Protein AF-A0A8J3N7E1-F1 (afdb_monomer_lite)

Organism: NCBI:txid2778369

pLDDT: mean 73.34, std 24.41, range [34.72, 98.19]

Foldseek 3Di:
DDDDDDPDPPPPPPPDCDPDDDDDDDPPVPPVADFEAAVNHTDDAQWWKWWDDPHDTFTAGWHADPVGIWGQGPVRDTHDDDHPIHMDTDDPPDPPPPDD

Secondary structure (DSSP, 8-state):
-----SSSSSSSTTS---SS----S-------PPPPEETTEEP-TT-EEEEEETTEEEEEEEEEETTEEEEE-TTS-EEE--TT--EEE--------S--

Structure (mmCIF, N/CA/C/O backbone):
data_AF-A0A8J3N7E1-F1
#
_entry.id   AF-A0A8J3N7E1-F1
#
loop_
_atom_site.group_PDB
_atom_site.id
_atom_site.type_symbol
_atom_site.label_atom_id
_atom_site.label_alt_id
_atom_site.label_comp_id
_atom_site.label_asym_id
_atom_site.label_entity_id
_atom_site.label_seq_id
_atom_site.pdbx_PDB_ins_code
_atom_site.Cartn_x
_atom_site.Cartn_y
_atom_site.Cartn_z
_atom_site.occupancy
_atom_site.B_iso_or_equiv
_atom_site.auth_seq_id
_atom_site.auth_comp_id
_atom_site.auth_asym_id
_atom_site.auth_atom_id
_atom_site.pdbx_PDB_model_num
ATOM 1 N N . MET A 1 1 ? 53.149 4.426 -20.118 1.00 38.34 1 MET A N 1
ATOM 2 C CA . MET A 1 1 ? 52.633 5.253 -19.003 1.00 38.34 1 MET A CA 1
ATOM 3 C C . MET A 1 1 ? 51.120 5.338 -19.147 1.00 38.34 1 MET A C 1
ATOM 5 O O . MET A 1 1 ? 50.636 5.301 -20.269 1.00 38.34 1 MET A O 1
ATOM 9 N N . LYS A 1 2 ? 50.405 5.257 -18.022 1.00 39.88 2 LYS A N 1
ATOM 10 C CA . LYS A 1 2 ? 48.983 4.901 -17.909 1.00 39.88 2 LYS A CA 1
ATOM 11 C C . LYS A 1 2 ? 48.037 6.073 -18.221 1.00 39.88 2 LYS A C 1
ATOM 13 O O . LYS A 1 2 ? 48.319 7.190 -17.818 1.00 39.88 2 LYS A O 1
ATOM 18 N N . GLN A 1 3 ? 46.922 5.721 -18.870 1.00 38.25 3 GLN A N 1
ATOM 19 C CA . GLN A 1 3 ? 45.545 6.217 -18.705 1.00 38.25 3 GLN A CA 1
ATOM 20 C C . GLN A 1 3 ? 45.312 7.730 -18.542 1.00 38.25 3 GLN A C 1
ATOM 22 O O . GLN A 1 3 ? 45.456 8.282 -17.458 1.00 38.25 3 GLN A O 1
ATOM 27 N N . ALA A 1 4 ? 44.755 8.335 -19.591 1.00 41.22 4 ALA A N 1
ATOM 28 C CA . ALA A 1 4 ? 43.843 9.470 -19.494 1.00 41.22 4 ALA A CA 1
ATOM 29 C C . ALA A 1 4 ? 42.612 9.119 -20.341 1.00 41.22 4 A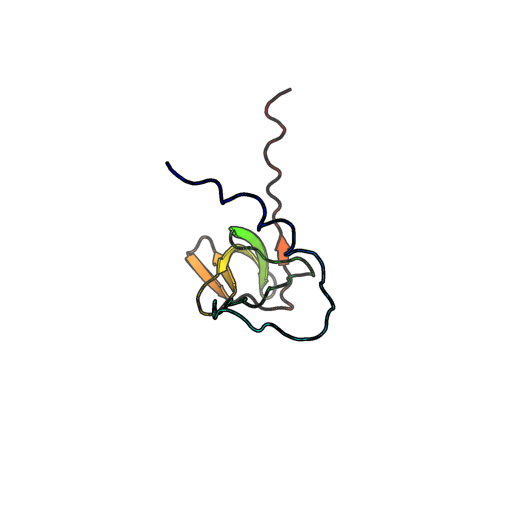LA A C 1
ATOM 31 O O . ALA A 1 4 ? 42.674 9.117 -21.566 1.00 41.22 4 ALA A O 1
ATOM 32 N N . GLY A 1 5 ? 41.528 8.699 -19.696 1.00 45.81 5 GLY A N 1
ATOM 33 C CA . GLY A 1 5 ? 40.307 8.291 -20.384 1.00 45.81 5 GLY A CA 1
ATOM 34 C C . GLY A 1 5 ? 39.264 7.841 -19.382 1.00 45.81 5 GLY A C 1
ATOM 35 O O . GLY A 1 5 ? 39.161 6.647 -19.117 1.00 45.81 5 GLY A O 1
ATOM 36 N N . HIS A 1 6 ? 38.543 8.788 -18.775 1.00 42.50 6 HIS A N 1
ATOM 37 C CA . HIS A 1 6 ? 37.377 8.438 -17.957 1.00 42.50 6 HIS A CA 1
ATOM 38 C C . HIS A 1 6 ? 36.357 9.562 -17.683 1.00 42.50 6 HIS A C 1
ATOM 40 O O . HIS A 1 6 ? 35.478 9.347 -16.862 1.00 42.50 6 HIS A O 1
ATOM 46 N N . LEU A 1 7 ? 36.422 10.755 -18.290 1.00 40.19 7 LEU A N 1
ATOM 47 C CA . LEU A 1 7 ? 35.627 11.879 -17.751 1.00 40.19 7 LEU A CA 1
ATOM 48 C C . LEU A 1 7 ? 34.865 12.765 -18.742 1.00 40.19 7 LEU A C 1
ATOM 50 O O . LEU A 1 7 ? 34.411 13.826 -18.341 1.00 40.19 7 LEU A O 1
ATOM 54 N N . GLU A 1 8 ? 34.618 12.315 -19.976 1.00 41.12 8 GLU A N 1
ATOM 55 C CA . GLU A 1 8 ? 33.763 13.075 -20.917 1.00 41.12 8 GLU A CA 1
ATOM 56 C C . GLU A 1 8 ? 32.560 12.297 -21.480 1.00 41.12 8 GLU A C 1
ATOM 58 O O . GLU A 1 8 ? 31.851 12.797 -22.339 1.00 41.12 8 GLU A O 1
ATOM 63 N N . ALA A 1 9 ? 32.260 11.095 -20.975 1.00 43.97 9 ALA A N 1
ATOM 64 C CA . ALA A 1 9 ? 31.194 10.248 -21.537 1.00 43.97 9 ALA A CA 1
ATOM 65 C C . ALA A 1 9 ? 29.890 10.192 -20.712 1.00 43.97 9 ALA A C 1
ATOM 67 O O . ALA A 1 9 ? 29.083 9.293 -20.928 1.00 43.97 9 ALA A O 1
ATOM 68 N N . LEU A 1 10 ? 29.675 11.106 -19.755 1.00 43.97 10 LEU A N 1
ATOM 69 C CA . LEU A 1 10 ? 28.463 11.110 -18.911 1.00 43.97 10 LEU A CA 1
ATOM 70 C C . LEU A 1 10 ? 27.556 12.341 -19.096 1.00 43.97 10 LEU A C 1
ATOM 72 O O . LEU A 1 10 ? 26.496 12.391 -18.482 1.00 43.97 10 LEU A O 1
ATOM 76 N N . SER A 1 11 ? 27.921 13.308 -19.947 1.00 43.00 11 SER A N 1
ATOM 77 C CA . SER A 1 11 ? 27.139 14.546 -20.133 1.00 43.00 11 SER A CA 1
ATOM 78 C C . SER A 1 11 ? 26.144 14.508 -21.301 1.00 43.00 11 SER A C 1
ATOM 80 O O . SER A 1 11 ? 25.217 15.314 -21.322 1.00 43.00 11 SER A O 1
ATOM 82 N N . ASP A 1 12 ? 26.283 13.577 -22.248 1.00 39.69 12 ASP A N 1
ATOM 83 C CA . ASP A 1 12 ? 25.491 13.601 -23.492 1.00 39.69 12 ASP A CA 1
ATOM 84 C C . ASP A 1 12 ? 24.290 12.636 -23.505 1.00 39.69 12 ASP A C 1
ATOM 86 O O . ASP A 1 12 ? 23.566 12.561 -24.495 1.00 39.69 12 ASP A O 1
ATOM 90 N N . LEU A 1 13 ? 24.017 11.919 -22.406 1.00 44.66 13 LEU A N 1
ATOM 91 C CA . LEU A 1 13 ? 22.923 10.932 -22.336 1.00 44.66 13 LEU A CA 1
ATOM 92 C C . LEU A 1 13 ? 21.627 11.459 -21.684 1.00 44.66 13 LEU A C 1
ATOM 94 O O . LEU A 1 13 ? 20.783 10.668 -21.272 1.00 44.66 13 LEU A O 1
ATOM 98 N N . VAL A 1 14 ? 21.457 12.779 -21.557 1.00 45.50 14 VAL A N 1
ATOM 99 C CA . VAL A 1 14 ? 20.228 13.402 -21.002 1.00 45.50 14 VAL A CA 1
ATOM 100 C C . VAL A 1 14 ? 19.631 14.446 -21.957 1.00 45.50 14 VAL A C 1
ATOM 102 O O . VAL A 1 14 ? 18.841 15.298 -21.569 1.00 45.50 14 VAL A O 1
ATOM 105 N N . SER A 1 15 ? 19.940 14.363 -23.250 1.00 40.62 15 SER A N 1
ATOM 106 C CA . SER A 1 15 ? 19.444 15.336 -24.228 1.00 40.62 15 SER A CA 1
ATOM 107 C C . SER A 1 15 ? 18.821 14.649 -25.431 1.00 40.62 15 SER A C 1
ATOM 109 O O . SER A 1 15 ? 19.388 14.671 -26.514 1.00 40.62 15 SER A O 1
ATOM 111 N N . SER A 1 16 ? 17.671 14.006 -25.228 1.00 39.06 16 SER A N 1
ATOM 112 C CA . SER A 1 16 ? 16.554 13.965 -26.189 1.00 39.06 16 SER A CA 1
ATOM 113 C C . SER A 1 16 ? 15.544 12.919 -25.720 1.00 39.06 16 SER A C 1
ATOM 115 O O . SER A 1 16 ? 15.644 11.735 -26.040 1.00 39.06 16 SER A O 1
ATOM 117 N N . VAL A 1 17 ? 14.583 13.352 -24.907 1.00 42.66 17 VAL A N 1
ATOM 118 C CA . VAL A 1 17 ? 13.379 12.565 -24.630 1.00 42.66 17 VAL A CA 1
ATOM 119 C C . VAL A 1 17 ? 12.299 13.092 -25.564 1.00 42.66 17 VAL A C 1
ATOM 121 O O . VAL A 1 17 ? 11.563 14.011 -25.217 1.00 42.66 17 VAL A O 1
ATOM 124 N N . ASP A 1 18 ? 12.236 12.524 -26.765 1.00 40.75 18 ASP A N 1
ATOM 125 C CA . ASP A 1 18 ? 11.018 12.556 -27.573 1.00 40.75 18 ASP A CA 1
ATOM 126 C C . ASP A 1 18 ? 10.111 11.405 -27.088 1.00 40.75 18 ASP A C 1
ATOM 128 O O . ASP A 1 18 ? 10.587 10.276 -26.923 1.00 40.75 18 ASP A O 1
ATOM 132 N N . PRO A 1 19 ? 8.814 11.634 -26.816 1.00 41.03 19 PRO A N 1
ATOM 133 C CA . PRO A 1 19 ? 7.965 10.702 -26.068 1.00 41.03 19 PRO A CA 1
ATOM 134 C C . PRO A 1 19 ? 7.462 9.495 -26.887 1.00 41.03 19 PRO A C 1
ATOM 136 O O . PRO A 1 19 ? 6.481 8.854 -26.514 1.00 41.03 19 PRO A O 1
ATOM 139 N N . GLY A 1 20 ? 8.108 9.153 -28.003 1.00 43.22 20 GLY A N 1
ATOM 140 C CA . GLY A 1 20 ? 7.635 8.124 -28.923 1.00 43.22 20 GLY A CA 1
ATOM 141 C C . GLY A 1 20 ? 8.754 7.268 -29.501 1.00 43.22 20 GLY A C 1
ATOM 142 O O . GLY A 1 20 ? 9.327 7.623 -30.518 1.00 43.22 20 GLY A O 1
ATOM 143 N N . HIS A 1 21 ? 8.944 6.082 -28.918 1.00 42.44 21 HIS A N 1
ATOM 144 C CA . HIS A 1 21 ? 9.640 4.922 -29.497 1.00 42.44 21 HIS A CA 1
ATOM 145 C C . HIS A 1 21 ? 11.161 5.033 -29.737 1.00 42.44 21 HIS A C 1
ATOM 147 O O . HIS A 1 21 ? 11.613 5.604 -30.719 1.00 42.44 21 HIS A O 1
ATOM 153 N N . ALA A 1 22 ? 11.934 4.301 -28.925 1.00 34.72 22 ALA A N 1
ATOM 154 C CA . ALA A 1 22 ? 12.719 3.120 -29.335 1.00 34.72 22 ALA A CA 1
ATOM 155 C C . ALA A 1 22 ? 14.033 3.008 -28.542 1.00 34.72 22 ALA A C 1
ATOM 157 O O . ALA A 1 22 ? 14.995 3.728 -28.786 1.00 34.72 22 ALA A O 1
ATOM 158 N N . TYR A 1 23 ? 14.098 2.033 -27.633 1.00 38.69 23 TYR A N 1
ATOM 159 C CA . TYR A 1 23 ? 15.360 1.555 -27.071 1.00 38.69 23 TYR A CA 1
ATOM 160 C C . TYR A 1 23 ? 15.913 0.439 -27.963 1.00 38.69 23 TYR A C 1
ATOM 162 O O . TYR A 1 23 ? 15.310 -0.628 -28.074 1.00 38.69 23 TYR A O 1
ATOM 170 N N . VAL A 1 24 ? 17.084 0.661 -28.562 1.00 42.81 24 VAL A N 1
ATOM 171 C CA . VAL A 1 24 ? 17.952 -0.408 -29.071 1.00 42.81 24 VAL A CA 1
ATOM 172 C C . VAL A 1 24 ? 19.318 -0.231 -28.423 1.00 42.81 24 VAL A C 1
ATOM 174 O O . VAL A 1 24 ? 20.028 0.721 -28.730 1.00 42.81 24 VAL A O 1
ATOM 177 N N . GLY A 1 25 ? 19.696 -1.161 -27.545 1.00 36.56 25 GLY A N 1
ATOM 178 C CA . GLY A 1 25 ? 21.068 -1.264 -27.051 1.00 36.56 25 GLY A CA 1
ATOM 179 C C . GLY A 1 25 ? 21.172 -1.738 -25.607 1.00 36.56 25 GLY A C 1
ATOM 180 O O . GLY A 1 25 ? 20.912 -0.976 -24.689 1.00 36.56 25 GLY A O 1
ATOM 181 N N . ILE A 1 26 ? 21.657 -2.974 -25.446 1.00 41.97 26 ILE A N 1
ATOM 182 C CA . ILE A 1 26 ? 22.022 -3.658 -24.193 1.00 41.97 26 ILE A CA 1
ATOM 183 C C . ILE A 1 26 ? 20.804 -4.093 -23.360 1.00 41.97 26 ILE A C 1
ATOM 185 O O . ILE A 1 26 ? 20.138 -3.291 -22.719 1.00 41.97 26 ILE A O 1
ATOM 189 N N . GLN A 1 27 ? 20.533 -5.406 -23.345 1.00 45.19 27 GLN A N 1
ATOM 190 C CA . GLN A 1 27 ? 19.563 -6.041 -22.443 1.00 45.19 27 GLN A CA 1
ATOM 191 C C . GLN A 1 27 ? 20.029 -5.946 -20.977 1.00 45.19 27 GLN A C 1
ATOM 193 O O . GLN A 1 27 ? 20.321 -6.948 -20.332 1.00 45.19 27 GLN A O 1
ATOM 198 N N . ALA A 1 28 ? 20.040 -4.749 -20.401 1.00 42.12 28 ALA A N 1
ATOM 199 C CA . ALA A 1 28 ? 19.506 -4.634 -19.062 1.00 42.12 28 ALA A CA 1
ATOM 200 C C . ALA A 1 28 ? 18.000 -4.783 -19.259 1.00 42.12 28 ALA A C 1
ATOM 202 O O . ALA A 1 28 ? 17.346 -3.879 -19.775 1.00 42.12 28 ALA A O 1
ATOM 203 N N . LYS A 1 29 ? 17.434 -5.948 -18.925 1.00 44.69 29 LYS A N 1
ATOM 204 C CA . LYS A 1 29 ? 15.999 -6.021 -18.662 1.00 44.69 29 LYS A CA 1
ATOM 205 C C . LYS A 1 29 ? 15.798 -5.083 -17.476 1.00 44.69 29 LYS A C 1
ATOM 207 O O . LYS A 1 29 ? 15.930 -5.516 -16.336 1.00 44.69 29 LYS A O 1
ATOM 212 N N . GLN A 1 30 ? 15.591 -3.791 -17.737 1.00 47.44 30 GLN A N 1
ATOM 213 C CA . GLN A 1 30 ? 14.966 -2.908 -16.775 1.00 47.44 30 GLN A CA 1
ATOM 214 C C . GLN A 1 30 ? 13.647 -3.606 -16.490 1.00 47.44 30 GLN A C 1
ATOM 216 O O . GLN A 1 30 ? 12.713 -3.575 -17.286 1.00 47.44 30 GLN A O 1
ATOM 221 N N . ILE A 1 31 ? 13.618 -4.363 -15.398 1.00 51.56 31 ILE A N 1
ATOM 222 C CA . ILE A 1 31 ? 12.375 -4.753 -14.773 1.00 51.56 31 ILE A CA 1
ATOM 223 C C . ILE A 1 31 ? 11.913 -3.442 -14.147 1.00 51.56 31 ILE A C 1
ATOM 225 O O . ILE A 1 31 ? 12.159 -3.171 -12.977 1.00 51.56 31 ILE A O 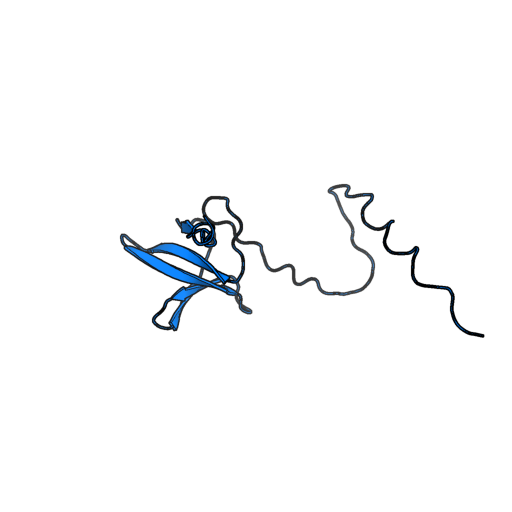1
ATOM 229 N N . THR A 1 32 ? 11.368 -2.559 -14.983 1.00 55.50 32 THR A N 1
ATOM 230 C CA . THR A 1 32 ? 10.579 -1.426 -14.537 1.00 55.50 32 THR A CA 1
ATOM 231 C C . THR A 1 32 ? 9.350 -2.056 -13.921 1.00 55.50 32 THR A C 1
ATOM 233 O O . THR A 1 32 ? 8.390 -2.420 -14.601 1.00 55.50 32 THR A O 1
ATOM 236 N N . TRP A 1 33 ? 9.439 -2.320 -12.621 1.00 63.31 33 TRP A N 1
ATOM 237 C CA . TRP A 1 33 ? 8.278 -2.713 -11.857 1.00 63.31 33 TRP A CA 1
ATOM 238 C C . TRP A 1 33 ? 7.213 -1.628 -12.028 1.00 63.31 33 TRP A C 1
ATOM 240 O O . TRP A 1 33 ? 7.560 -0.445 -12.081 1.00 63.31 33 TRP A O 1
ATOM 250 N N . PRO A 1 34 ? 5.932 -2.001 -12.155 1.00 77.12 34 PRO A N 1
ATOM 251 C CA . PRO A 1 34 ? 4.884 -1.012 -12.316 1.00 77.12 34 PRO A CA 1
ATOM 252 C C . PRO A 1 34 ? 4.889 -0.081 -11.100 1.00 77.12 34 PRO A C 1
ATOM 254 O O . PRO A 1 34 ?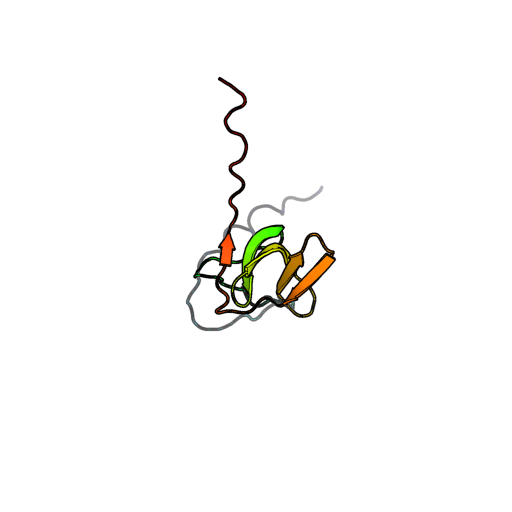 4.757 -0.527 -9.957 1.00 77.12 34 PRO A O 1
ATOM 257 N N . CYS A 1 35 ? 5.063 1.214 -11.356 1.00 87.44 35 CYS A N 1
ATOM 258 C CA . CYS A 1 35 ? 4.886 2.253 -10.354 1.00 87.44 35 CYS A CA 1
ATOM 259 C C . CYS A 1 35 ? 3.456 2.171 -9.805 1.00 87.44 35 CYS A C 1
ATOM 261 O O . CYS A 1 35 ? 2.503 2.061 -10.582 1.00 87.44 35 CYS A O 1
ATOM 263 N N . LEU A 1 36 ? 3.296 2.230 -8.483 1.00 92.88 36 LEU A N 1
ATOM 264 C CA . LEU A 1 36 ? 1.982 2.297 -7.850 1.00 92.88 36 LEU A CA 1
ATOM 265 C C . LEU A 1 36 ? 1.707 3.727 -7.393 1.00 92.88 36 LEU A C 1
ATOM 267 O O . LEU A 1 36 ? 2.535 4.346 -6.732 1.00 92.88 36 LEU A O 1
ATOM 271 N N . LEU A 1 37 ? 0.521 4.225 -7.735 1.00 94.19 37 LEU A N 1
ATOM 272 C CA . LEU A 1 37 ? -0.003 5.488 -7.236 1.00 94.19 37 LEU A CA 1
ATOM 273 C C . LEU A 1 37 ? -1.164 5.205 -6.281 1.00 94.19 37 LEU A C 1
ATOM 275 O O . LEU A 1 37 ? -2.133 4.547 -6.669 1.00 94.19 37 LEU A O 1
ATOM 279 N N . LEU A 1 38 ? -1.090 5.735 -5.064 1.00 94.12 38 LEU A N 1
ATOM 280 C CA . LEU A 1 38 ? -2.191 5.742 -4.101 1.00 94.12 38 LEU A CA 1
ATOM 281 C C . LEU A 1 38 ? -2.586 7.191 -3.837 1.00 94.12 38 LEU A C 1
ATOM 283 O O . LEU A 1 38 ? -1.736 8.031 -3.566 1.00 94.12 38 LEU A O 1
ATOM 287 N N . ASN A 1 39 ? -3.872 7.507 -3.998 1.00 91.62 39 ASN A N 1
ATOM 288 C CA . ASN A 1 39 ? -4.386 8.883 -3.971 1.00 91.62 39 ASN A CA 1
ATOM 289 C C . ASN A 1 39 ? -3.613 9.866 -4.885 1.00 91.62 39 ASN A C 1
ATOM 291 O O . ASN A 1 39 ? -3.510 11.052 -4.585 1.00 91.62 39 ASN A O 1
ATOM 295 N N . GLY A 1 40 ? -3.050 9.380 -5.996 1.00 89.38 40 GLY A N 1
ATOM 296 C CA . GLY A 1 40 ? -2.234 10.188 -6.911 1.00 89.38 40 GLY A CA 1
ATOM 297 C C . GLY A 1 40 ? -0.785 10.425 -6.462 1.00 89.38 40 GLY A C 1
ATOM 298 O O . GLY A 1 40 ? -0.045 11.079 -7.190 1.00 89.38 40 GLY A O 1
ATOM 299 N N . GLN A 1 41 ? -0.360 9.878 -5.321 1.00 91.75 41 GLN A N 1
ATOM 300 C CA . GLN A 1 41 ? 1.019 9.942 -4.828 1.00 91.75 41 GLN A CA 1
ATOM 301 C C . GLN A 1 41 ? 1.765 8.643 -5.132 1.00 91.75 41 GLN A C 1
ATOM 303 O O . GLN A 1 41 ? 1.188 7.556 -5.040 1.00 91.75 41 GLN A O 1
ATOM 308 N N . LEU A 1 42 ? 3.039 8.761 -5.515 1.00 92.38 42 LEU A N 1
ATOM 309 C CA . LEU A 1 42 ? 3.899 7.615 -5.800 1.00 92.38 42 LEU A CA 1
ATOM 310 C C . LEU A 1 42 ? 4.227 6.872 -4.511 1.00 92.38 42 LEU A C 1
ATOM 312 O O . LEU A 1 42 ? 4.644 7.480 -3.535 1.00 92.38 42 LEU A O 1
ATOM 316 N N . VAL A 1 43 ? 4.036 5.560 -4.552 1.00 92.56 43 VAL A N 1
ATOM 317 C CA . VAL A 1 43 ? 4.415 4.643 -3.485 1.00 92.56 43 VAL A CA 1
ATOM 318 C C . VAL A 1 43 ? 5.879 4.243 -3.657 1.00 92.56 43 VAL A C 1
ATOM 320 O O . VAL A 1 43 ? 6.275 3.818 -4.747 1.00 92.56 43 VAL A O 1
ATOM 323 N N . SER A 1 44 ? 6.651 4.348 -2.579 1.00 93.31 44 SER A N 1
ATOM 324 C CA . SER A 1 44 ? 8.064 3.972 -2.499 1.00 93.31 44 SER A CA 1
ATOM 325 C C . SER A 1 44 ? 8.281 2.852 -1.474 1.00 93.31 44 SER A C 1
ATOM 327 O O . SER A 1 44 ? 7.517 2.704 -0.522 1.00 93.31 44 SER A O 1
ATOM 329 N N . ASP A 1 45 ? 9.316 2.025 -1.669 1.00 93.56 45 ASP A N 1
ATOM 330 C CA . ASP A 1 45 ? 9.693 1.009 -0.672 1.00 93.56 45 ASP A CA 1
ATOM 331 C C . ASP A 1 45 ? 10.159 1.702 0.616 1.00 93.56 45 ASP A C 1
ATOM 333 O O . ASP A 1 45 ? 10.974 2.620 0.556 1.00 93.56 45 ASP A O 1
ATOM 337 N N . GLY A 1 46 ? 9.634 1.268 1.762 1.00 94.56 46 GLY A N 1
ATOM 338 C CA . GLY A 1 46 ? 9.894 1.878 3.068 1.00 94.56 46 GLY A CA 1
ATOM 339 C C . GLY A 1 46 ? 8.902 2.968 3.487 1.00 94.56 46 GLY A C 1
ATOM 340 O O . GLY A 1 46 ? 8.947 3.394 4.641 1.00 94.56 46 GLY A O 1
ATOM 341 N N . ASP A 1 47 ? 7.982 3.396 2.613 1.00 94.62 47 ASP A N 1
ATOM 342 C CA . ASP A 1 47 ? 6.946 4.364 2.995 1.00 94.62 47 ASP A CA 1
ATOM 343 C C . ASP A 1 47 ? 6.093 3.812 4.144 1.00 94.62 47 ASP A C 1
ATOM 345 O O . ASP A 1 47 ? 5.599 2.683 4.084 1.00 94.62 47 ASP A O 1
ATOM 349 N N . HIS A 1 48 ? 5.849 4.628 5.166 1.00 95.88 48 HIS A N 1
ATOM 350 C CA . HIS A 1 48 ? 4.873 4.313 6.203 1.00 95.88 48 HIS A CA 1
ATOM 351 C C . HIS A 1 48 ? 3.530 4.917 5.813 1.00 95.88 48 HIS A C 1
ATOM 353 O O . HIS A 1 48 ? 3.396 6.121 5.581 1.00 95.88 48 HIS A O 1
ATOM 359 N N . LEU A 1 49 ? 2.517 4.065 5.678 1.00 95.50 49 LEU A N 1
ATOM 360 C CA . LEU A 1 49 ? 1.183 4.520 5.322 1.00 95.50 49 LEU A CA 1
ATOM 361 C C . LEU A 1 49 ? 0.096 3.674 5.966 1.00 95.50 49 LEU A C 1
ATOM 363 O O . LEU A 1 49 ? 0.280 2.518 6.351 1.00 95.50 49 LEU A O 1
ATOM 367 N N . SER A 1 50 ? -1.086 4.267 6.021 1.00 97.12 50 SER A N 1
ATOM 368 C CA . SER A 1 50 ? -2.319 3.594 6.391 1.00 97.12 50 SER A CA 1
ATOM 369 C C . SER A 1 50 ? -3.193 3.383 5.160 1.00 97.12 50 SER A C 1
ATOM 371 O O . SER A 1 50 ? -3.420 4.329 4.410 1.00 97.12 50 SER A O 1
ATOM 373 N N . ILE A 1 51 ? -3.755 2.188 4.966 1.00 96.81 51 ILE A N 1
ATOM 374 C CA . ILE A 1 51 ? -4.796 1.930 3.952 1.00 96.81 51 ILE A CA 1
ATOM 375 C C . ILE A 1 51 ? -6.161 1.727 4.602 1.00 96.81 51 ILE A C 1
ATOM 377 O O . ILE A 1 51 ? -6.255 1.178 5.700 1.00 96.81 51 ILE A O 1
ATOM 381 N N . LEU A 1 52 ? -7.229 2.134 3.920 1.00 96.56 52 LEU A N 1
ATOM 382 C CA . LEU A 1 52 ? -8.594 1.851 4.355 1.00 96.56 52 LEU A CA 1
ATOM 383 C C . LEU A 1 52 ? -9.013 0.452 3.890 1.00 96.56 52 LEU A C 1
ATOM 385 O O . LEU A 1 52 ? -9.096 0.185 2.691 1.00 96.56 52 LEU A O 1
ATOM 389 N N . VAL A 1 53 ? -9.312 -0.432 4.840 1.00 92.81 53 VAL A N 1
ATOM 390 C CA . VAL A 1 53 ? -9.875 -1.763 4.585 1.00 92.81 53 VAL A CA 1
ATOM 391 C C . VAL A 1 53 ? -11.238 -1.839 5.256 1.00 92.81 53 VAL A C 1
ATOM 393 O O . VAL A 1 53 ? -11.331 -1.813 6.482 1.00 92.81 53 VAL A O 1
ATOM 396 N N . ILE A 1 54 ? -12.291 -1.955 4.443 1.00 90.62 54 ILE A N 1
ATOM 397 C CA . ILE A 1 54 ? -13.693 -1.910 4.885 1.00 90.62 54 ILE A CA 1
ATOM 398 C C . ILE A 1 54 ? -13.972 -0.568 5.586 1.00 90.62 54 ILE A C 1
ATOM 400 O O . ILE A 1 54 ? -14.188 0.419 4.895 1.00 90.62 54 ILE A O 1
ATOM 404 N N . ASP A 1 55 ? -13.867 -0.513 6.915 1.00 93.94 55 ASP A N 1
ATOM 405 C CA . ASP A 1 55 ? -14.110 0.677 7.744 1.00 93.94 55 ASP A CA 1
ATOM 406 C C . ASP A 1 55 ? -12.972 0.920 8.753 1.00 93.94 55 ASP A C 1
ATOM 408 O O . ASP A 1 55 ? -13.147 1.569 9.784 1.00 93.94 55 ASP A O 1
ATOM 412 N N . SER A 1 56 ? -11.791 0.347 8.514 1.00 94.69 56 SER A N 1
ATOM 413 C CA . SER A 1 56 ? -10.650 0.440 9.429 1.00 94.69 56 SER A CA 1
ATOM 414 C C . SER A 1 56 ? -9.368 0.811 8.700 1.00 94.69 56 SER A C 1
ATOM 416 O O . SER A 1 56 ? -9.084 0.312 7.612 1.00 94.69 56 SER A O 1
ATOM 418 N N . TRP A 1 57 ? -8.584 1.689 9.324 1.00 96.50 57 TRP A N 1
ATOM 419 C CA . TRP A 1 57 ? -7.250 2.036 8.851 1.00 96.50 57 TRP A CA 1
ATOM 420 C C . TRP A 1 57 ? -6.257 0.976 9.305 1.00 96.50 57 TRP A C 1
ATOM 422 O O . TRP A 1 57 ? -6.148 0.684 10.495 1.00 96.50 57 TRP A O 1
ATOM 432 N N . VAL A 1 58 ? -5.543 0.405 8.344 1.00 96.69 58 VAL A N 1
ATOM 433 C CA . VAL A 1 58 ? -4.478 -0.560 8.588 1.00 96.69 58 VAL A CA 1
ATOM 434 C C . VAL A 1 58 ? -3.152 0.113 8.285 1.00 96.69 58 VAL A C 1
ATOM 436 O O . VAL A 1 58 ? -2.890 0.454 7.135 1.00 96.69 58 VAL A O 1
ATOM 439 N N . VAL A 1 59 ? -2.345 0.293 9.326 1.00 96.88 59 VAL A N 1
ATOM 440 C CA . VAL A 1 59 ? -0.999 0.873 9.255 1.00 96.88 59 VAL A CA 1
ATOM 441 C C . VAL A 1 59 ? 0.001 -0.203 8.841 1.00 96.88 59 VAL A C 1
ATOM 443 O O . VAL A 1 59 ? -0.082 -1.356 9.287 1.00 96.88 59 VAL A O 1
ATOM 446 N N . GLY A 1 60 ? 0.985 0.179 8.038 1.00 96.81 60 GLY A N 1
ATOM 447 C CA . GLY A 1 60 ? 2.159 -0.642 7.811 1.00 96.81 60 GLY A CA 1
ATOM 448 C C . GLY A 1 60 ? 3.234 0.061 7.003 1.00 96.81 60 GLY A C 1
ATOM 449 O O . GLY A 1 60 ? 3.101 1.219 6.611 1.00 96.81 60 GLY A O 1
ATOM 450 N N . GLU A 1 61 ? 4.295 -0.690 6.751 1.00 97.62 61 GLU A N 1
ATOM 451 C CA . GLU A 1 61 ? 5.403 -0.271 5.908 1.00 97.62 61 GLU A CA 1
ATOM 452 C C . GLU A 1 61 ? 5.208 -0.842 4.504 1.00 97.62 61 GLU A C 1
ATOM 454 O O . GLU A 1 61 ? 4.929 -2.033 4.324 1.00 97.62 61 GLU A O 1
ATOM 459 N N . VAL A 1 62 ? 5.337 0.000 3.491 1.00 96.56 62 VAL A N 1
ATOM 460 C CA . VAL A 1 62 ? 5.299 -0.418 2.100 1.00 96.56 62 VAL A CA 1
ATOM 461 C C . VAL A 1 62 ? 6.548 -1.215 1.788 1.00 96.56 62 VAL A C 1
ATOM 463 O O . VAL A 1 62 ? 7.670 -0.786 2.042 1.00 96.56 62 VAL A O 1
ATOM 466 N N . ARG A 1 63 ? 6.344 -2.368 1.164 1.00 96.38 63 ARG A N 1
ATOM 467 C CA . ARG A 1 63 ? 7.407 -3.222 0.665 1.00 96.38 63 ARG A CA 1
ATOM 468 C C . ARG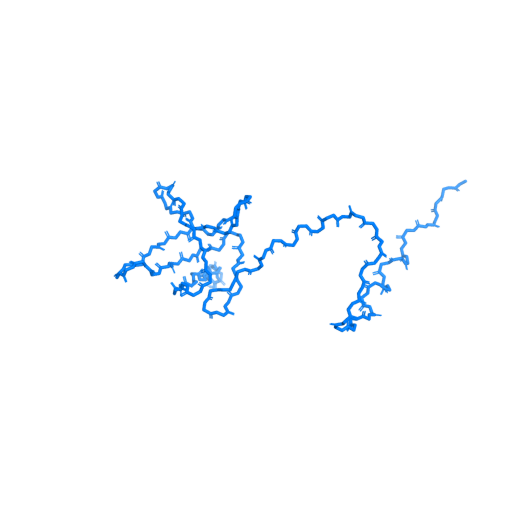 A 1 63 ? 7.107 -3.712 -0.741 1.00 96.38 63 ARG A C 1
ATOM 470 O O . ARG A 1 63 ? 5.953 -3.732 -1.189 1.00 96.38 63 ARG A O 1
ATOM 477 N N . GLN A 1 64 ? 8.149 -4.162 -1.422 1.00 94.00 64 GLN A N 1
ATOM 478 C CA . GLN A 1 64 ? 8.039 -4.762 -2.742 1.00 94.00 64 GLN A CA 1
ATOM 479 C C . GLN A 1 64 ? 8.627 -6.174 -2.791 1.00 94.00 64 GLN A C 1
ATOM 481 O O . GLN A 1 64 ? 9.672 -6.465 -2.216 1.00 94.00 64 GLN A O 1
ATOM 486 N N . ASP A 1 65 ? 7.958 -7.068 -3.518 1.00 91.56 65 ASP A N 1
ATOM 487 C CA . ASP A 1 65 ? 8.483 -8.391 -3.852 1.00 91.56 65 ASP A CA 1
ATOM 488 C C . ASP A 1 65 ? 8.232 -8.745 -5.326 1.00 91.56 65 ASP A C 1
ATOM 490 O O . ASP A 1 65 ? 7.775 -7.925 -6.125 1.00 91.56 65 ASP A O 1
ATOM 494 N N . GLN A 1 66 ? 8.502 -10.002 -5.692 1.00 89.56 66 GLN A N 1
ATOM 495 C CA . GLN A 1 66 ? 8.344 -10.497 -7.063 1.00 89.56 66 GLN A CA 1
ATOM 496 C C . GLN A 1 66 ? 6.906 -10.421 -7.614 1.00 89.56 66 GLN A C 1
ATOM 498 O O . GLN A 1 66 ? 6.705 -10.592 -8.816 1.00 89.56 66 GLN A O 1
ATOM 503 N N . HIS A 1 67 ? 5.906 -10.203 -6.757 1.00 89.00 67 HIS A N 1
ATOM 504 C CA . HIS A 1 67 ? 4.497 -10.113 -7.130 1.00 89.00 67 HIS A CA 1
ATOM 505 C C . HIS A 1 67 ? 3.960 -8.672 -7.070 1.00 89.00 67 HIS A C 1
ATOM 507 O O . HIS A 1 67 ? 2.790 -8.453 -7.383 1.00 89.00 67 HIS A O 1
ATOM 513 N N . GLY A 1 68 ? 4.792 -7.692 -6.701 1.00 91.56 68 GLY A N 1
ATOM 514 C CA . GLY A 1 68 ? 4.464 -6.267 -6.698 1.00 91.56 68 GLY A CA 1
ATOM 515 C C . GLY A 1 68 ? 4.499 -5.639 -5.307 1.00 91.56 68 GLY A C 1
ATOM 516 O O . GLY A 1 68 ? 5.211 -6.096 -4.414 1.00 91.56 68 GLY A O 1
ATOM 517 N N . TRP A 1 69 ? 3.708 -4.585 -5.127 1.00 95.19 69 TRP A N 1
ATOM 518 C CA . TRP A 1 69 ? 3.644 -3.808 -3.890 1.00 95.19 69 TRP A CA 1
ATOM 519 C C . TRP A 1 69 ? 2.769 -4.489 -2.838 1.00 95.19 69 TRP A C 1
ATOM 521 O O . TRP A 1 69 ? 1.725 -5.075 -3.150 1.00 95.19 69 TRP A O 1
ATOM 531 N N . TYR A 1 70 ? 3.185 -4.417 -1.581 1.00 96.69 70 TYR A N 1
ATOM 532 C CA . TYR A 1 70 ? 2.395 -4.861 -0.444 1.00 96.69 70 TYR A CA 1
ATOM 533 C C . TYR A 1 70 ? 2.661 -3.989 0.782 1.00 96.69 70 TYR A C 1
ATOM 535 O O . TYR A 1 70 ? 3.711 -3.371 0.906 1.00 96.69 70 TYR A O 1
ATOM 543 N N . LEU A 1 71 ? 1.695 -3.946 1.690 1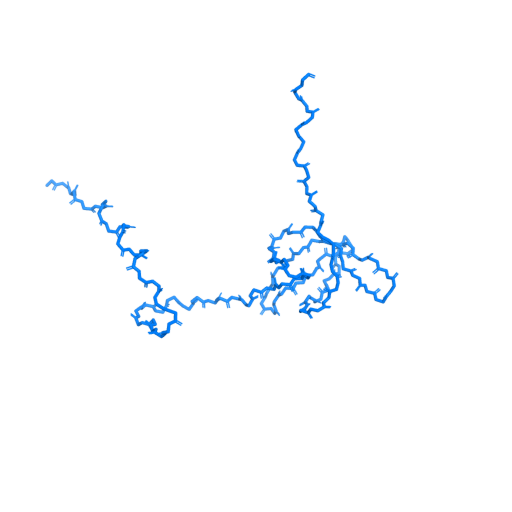.00 97.62 71 LEU A N 1
ATOM 544 C CA . LEU A 1 71 ? 1.818 -3.309 2.991 1.00 97.62 71 LEU A CA 1
ATOM 545 C C . LEU A 1 71 ? 2.152 -4.380 4.026 1.00 97.62 71 LEU A C 1
ATOM 547 O O . LEU A 1 71 ? 1.384 -5.329 4.203 1.00 97.62 71 LEU A O 1
ATOM 551 N N . LEU A 1 72 ? 3.291 -4.249 4.694 1.00 98.19 72 LEU A N 1
ATOM 552 C CA . LEU A 1 72 ? 3.690 -5.105 5.799 1.00 98.19 72 LEU A CA 1
ATOM 553 C C . LEU A 1 72 ? 3.206 -4.495 7.114 1.00 98.19 72 LEU A C 1
ATOM 555 O O . LEU A 1 72 ? 3.689 -3.459 7.560 1.00 98.19 72 LEU A O 1
ATOM 559 N N . THR A 1 73 ? 2.247 -5.156 7.751 1.00 97.12 73 THR A N 1
ATOM 560 C CA . THR A 1 73 ? 1.713 -4.713 9.047 1.00 97.12 73 THR A CA 1
ATOM 561 C C . THR A 1 73 ? 2.664 -5.067 10.203 1.00 97.12 73 THR A C 1
ATOM 563 O O . THR A 1 73 ? 3.451 -6.013 10.079 1.00 97.12 73 THR A O 1
ATOM 566 N N . PRO A 1 74 ? 2.543 -4.421 11.383 1.00 95.81 74 PRO A N 1
ATOM 567 C CA . PRO A 1 74 ? 3.314 -4.790 12.579 1.00 95.81 74 PRO A CA 1
ATOM 568 C C . PRO A 1 74 ? 3.138 -6.256 13.011 1.00 95.81 74 PRO A C 1
ATOM 570 O O . PRO A 1 74 ? 4.047 -6.867 13.570 1.00 95.81 74 PRO A O 1
ATOM 573 N N . ALA A 1 75 ? 1.985 -6.855 12.694 1.00 96.50 75 ALA A N 1
ATOM 574 C CA . ALA A 1 75 ? 1.699 -8.272 12.922 1.00 96.50 75 ALA A CA 1
ATOM 575 C C . ALA A 1 75 ? 2.377 -9.212 11.901 1.00 96.50 75 ALA A C 1
ATOM 577 O O . ALA A 1 75 ? 2.109 -10.413 11.900 1.00 96.50 75 ALA A O 1
ATOM 578 N N . ARG A 1 76 ? 3.248 -8.685 11.027 1.00 96.06 76 ARG A N 1
ATOM 579 C CA . ARG A 1 76 ? 3.937 -9.403 9.941 1.00 96.06 76 ARG A CA 1
ATOM 580 C C . ARG A 1 76 ? 2.996 -10.035 8.914 1.00 96.06 76 ARG A C 1
ATOM 582 O O . ARG A 1 76 ? 3.333 -11.034 8.283 1.00 96.06 76 ARG A O 1
ATOM 589 N N . VAL A 1 77 ? 1.823 -9.437 8.725 1.00 96.12 77 VAL A N 1
ATOM 590 C CA . VAL A 1 77 ? 0.884 -9.804 7.657 1.00 96.12 77 VAL A CA 1
ATOM 591 C C . VAL A 1 77 ? 1.117 -8.875 6.471 1.00 96.12 77 VAL A C 1
ATOM 593 O O . VAL A 1 77 ? 1.089 -7.656 6.647 1.00 96.12 77 VAL A O 1
ATOM 596 N N . GLY A 1 78 ? 1.344 -9.451 5.288 1.00 96.56 78 GLY A N 1
ATOM 597 C CA . GLY A 1 78 ? 1.457 -8.721 4.025 1.00 96.56 78 GLY A CA 1
ATOM 598 C C . GLY A 1 78 ? 0.098 -8.559 3.343 1.00 96.56 78 GLY A C 1
ATOM 599 O O . GLY A 1 78 ? -0.582 -9.550 3.081 1.00 96.56 78 GLY A O 1
ATOM 600 N N . ILE A 1 79 ? -0.285 -7.325 3.027 1.00 96.06 79 ILE A N 1
ATOM 601 C CA . ILE A 1 79 ? -1.528 -6.996 2.316 1.00 96.06 79 ILE A CA 1
ATOM 602 C C . ILE A 1 79 ? -1.173 -6.487 0.925 1.00 96.06 79 ILE A C 1
ATOM 604 O O . ILE A 1 79 ? -0.414 -5.532 0.797 1.00 96.06 79 ILE A O 1
ATOM 608 N N . ARG A 1 80 ? -1.718 -7.097 -0.135 1.00 95.81 80 ARG A N 1
ATOM 609 C CA . ARG A 1 80 ? -1.432 -6.641 -1.501 1.00 95.81 80 ARG A CA 1
ATOM 610 C C . ARG A 1 80 ? -1.986 -5.252 -1.752 1.00 95.81 80 ARG A C 1
ATOM 612 O O . ARG A 1 80 ? -3.173 -5.007 -1.553 1.00 95.81 80 ARG A O 1
ATOM 619 N N . LEU A 1 81 ? -1.119 -4.381 -2.253 1.00 95.06 81 LEU A N 1
ATOM 620 C CA . LEU A 1 81 ? -1.496 -3.045 -2.669 1.00 95.06 81 LEU A CA 1
ATOM 621 C C . LEU A 1 81 ? -1.828 -3.046 -4.157 1.00 95.06 81 LEU A C 1
ATOM 623 O O . LEU A 1 81 ? -1.160 -3.679 -4.974 1.00 95.06 81 LEU A O 1
ATOM 627 N N . SER A 1 82 ? -2.885 -2.327 -4.502 1.00 94.12 82 SER A N 1
ATOM 628 C CA . SER A 1 82 ? -3.314 -2.111 -5.878 1.00 94.12 82 SER A CA 1
ATOM 629 C C . SER A 1 82 ? -3.872 -0.700 -6.016 1.00 94.12 82 SER A C 1
ATOM 631 O O . SER A 1 82 ? -4.202 -0.050 -5.021 1.00 94.12 82 SER A O 1
ATOM 633 N N . ALA A 1 83 ? -3.932 -0.204 -7.249 1.00 91.69 83 ALA A N 1
ATOM 634 C CA . ALA A 1 83 ? -4.475 1.118 -7.521 1.00 91.69 83 ALA A CA 1
ATOM 635 C C . ALA A 1 83 ? -5.944 1.216 -7.072 1.00 91.69 83 ALA A C 1
ATOM 637 O O . ALA A 1 83 ? -6.695 0.244 -7.145 1.00 91.69 83 ALA A O 1
ATOM 638 N N . GLY A 1 84 ? -6.354 2.407 -6.634 1.00 91.06 84 GLY A N 1
ATOM 639 C CA . GLY A 1 84 ? -7.721 2.677 -6.176 1.00 91.06 84 GLY A CA 1
ATOM 640 C C . GLY A 1 84 ? -7.961 2.444 -4.682 1.00 91.06 84 GLY A C 1
ATOM 641 O O . GLY A 1 84 ? -9.027 2.805 -4.189 1.00 91.06 84 GLY A O 1
ATOM 642 N N . LEU A 1 85 ? -6.982 1.908 -3.942 1.00 94.44 85 LEU A N 1
ATOM 643 C CA . LEU A 1 85 ? -7.033 1.907 -2.480 1.00 94.44 85 LEU A CA 1
ATOM 644 C C . LEU A 1 85 ? -6.923 3.335 -1.941 1.00 94.44 85 LEU A C 1
ATOM 646 O O . LEU A 1 85 ? -6.107 4.129 -2.409 1.00 94.44 85 LEU A O 1
ATOM 650 N N . THR A 1 86 ? -7.721 3.640 -0.919 1.00 96.19 86 THR A N 1
ATOM 651 C CA . THR A 1 86 ? -7.571 4.880 -0.158 1.00 96.19 86 THR A CA 1
ATOM 652 C C . THR A 1 86 ? -6.418 4.726 0.824 1.00 96.19 86 THR A C 1
ATOM 654 O O . THR A 1 86 ? -6.456 3.839 1.679 1.00 96.19 86 THR A O 1
ATOM 657 N N . ALA A 1 87 ? -5.419 5.600 0.717 1.00 95.88 87 ALA A N 1
ATOM 658 C CA . ALA A 1 87 ? -4.256 5.616 1.603 1.00 95.88 87 ALA A CA 1
ATOM 659 C C . ALA A 1 87 ? -4.117 6.936 2.381 1.00 95.88 87 ALA A C 1
ATOM 661 O O . ALA A 1 87 ? -4.700 7.954 2.012 1.00 95.88 87 ALA A O 1
ATOM 662 N N . ARG A 1 88 ? -3.333 6.927 3.456 1.00 95.75 88 ARG A N 1
ATOM 663 C CA . ARG A 1 88 ? -2.818 8.107 4.160 1.00 95.75 88 ARG A CA 1
ATOM 664 C C . ARG A 1 88 ? -1.326 7.901 4.357 1.00 95.75 88 ARG A C 1
ATOM 666 O O . ARG A 1 88 ? -0.951 6.927 4.999 1.00 95.75 88 ARG A O 1
ATOM 673 N N . PHE A 1 89 ? -0.517 8.787 3.794 1.00 92.50 89 PHE A N 1
ATOM 674 C CA . PHE A 1 89 ? 0.931 8.756 3.959 1.00 92.50 89 PHE A CA 1
ATOM 675 C C . PHE A 1 89 ? 1.283 9.391 5.300 1.00 92.50 89 PHE A C 1
ATOM 677 O O . PHE A 1 89 ? 0.796 10.480 5.614 1.00 92.50 89 PHE A O 1
ATOM 684 N N . GLU A 1 90 ? 2.076 8.686 6.095 1.00 84.94 90 GLU A N 1
ATOM 685 C CA . GLU A 1 90 ? 2.636 9.213 7.330 1.00 84.94 90 GLU A CA 1
ATOM 686 C C . GLU A 1 90 ? 3.968 9.854 6.954 1.00 84.94 90 GLU A C 1
ATOM 688 O O . GLU A 1 90 ? 4.929 9.175 6.602 1.00 84.94 90 GLU A O 1
ATOM 693 N N . TRP A 1 91 ? 3.994 11.184 6.922 1.00 73.19 91 TRP A N 1
ATOM 694 C CA . TRP A 1 91 ? 5.242 11.913 6.762 1.00 73.19 91 TRP A CA 1
ATOM 695 C C . TRP A 1 91 ? 5.996 11.806 8.085 1.00 73.19 91 TRP A C 1
ATOM 697 O O . TRP A 1 91 ? 5.477 12.237 9.117 1.00 73.19 91 TRP A O 1
ATOM 707 N N . GLU A 1 92 ? 7.200 11.242 8.071 1.00 57.22 92 GLU A N 1
ATOM 708 C CA . GLU A 1 92 ? 8.151 11.512 9.144 1.00 57.22 92 GLU A CA 1
ATOM 709 C C . GLU A 1 92 ? 8.556 12.984 8.998 1.00 57.22 92 GLU A C 1
ATOM 711 O O . GLU A 1 92 ? 9.342 13.343 8.122 1.00 57.22 92 GLU A O 1
ATOM 716 N N . GLU A 1 93 ? 7.968 13.869 9.808 1.00 53.53 93 GLU A N 1
ATOM 717 C CA . GLU A 1 93 ? 8.650 15.117 10.149 1.00 53.53 93 GLU A CA 1
ATOM 718 C C . GLU A 1 93 ? 9.952 14.699 10.841 1.00 53.53 93 GLU A C 1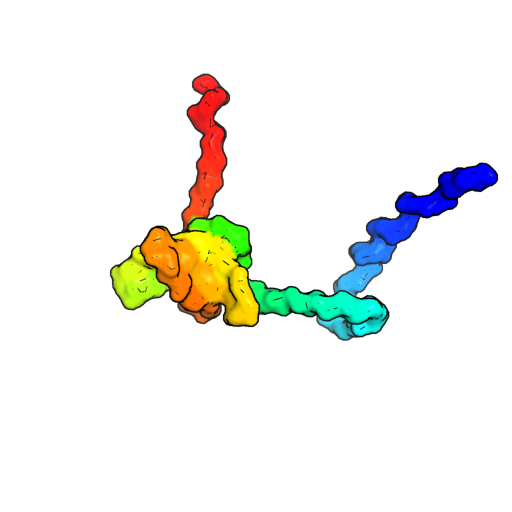
ATOM 720 O O . GLU A 1 93 ? 9.943 14.287 12.003 1.00 53.53 93 GLU A O 1
ATOM 725 N N . GLU A 1 94 ? 11.067 14.729 10.105 1.00 53.50 94 GLU A N 1
ATOM 726 C CA . GLU A 1 94 ? 12.397 14.688 10.707 1.00 53.50 94 GLU A CA 1
ATOM 727 C C . GLU A 1 94 ? 12.448 15.749 11.817 1.00 53.50 94 GLU A C 1
ATOM 729 O O . GLU A 1 94 ? 12.071 16.902 11.606 1.00 53.50 94 GLU A O 1
ATOM 734 N N . GLU A 1 95 ? 12.870 15.330 13.014 1.00 52.31 95 GLU A N 1
ATOM 735 C CA . GLU A 1 95 ? 13.040 16.150 14.216 1.00 52.31 95 GLU A CA 1
ATOM 736 C C . GLU A 1 95 ? 13.892 17.419 13.958 1.00 52.31 95 GLU A C 1
ATOM 738 O O . GLU A 1 95 ? 15.065 17.473 14.321 1.00 52.31 95 GLU A O 1
ATOM 743 N N . GLU A 1 96 ? 13.314 18.504 13.444 1.00 51.53 96 GLU A N 1
ATOM 744 C CA . GLU A 1 96 ? 13.907 19.850 13.518 1.00 51.53 96 GLU A CA 1
ATOM 745 C C . GLU A 1 96 ? 13.361 20.591 14.753 1.00 51.53 96 GLU A C 1
ATOM 747 O O . GLU A 1 96 ? 12.823 21.692 14.687 1.00 51.53 96 GLU A O 1
ATOM 752 N N . ALA A 1 97 ? 13.436 19.947 15.922 1.00 52.06 97 ALA A N 1
ATOM 753 C CA . ALA A 1 97 ? 13.037 20.550 17.200 1.00 52.06 97 ALA A CA 1
ATOM 754 C C . ALA A 1 97 ? 14.003 20.223 18.349 1.00 52.06 97 ALA A C 1
ATOM 756 O O . ALA A 1 97 ? 13.629 20.285 19.523 1.00 52.06 97 ALA A O 1
ATOM 757 N N . ARG A 1 98 ? 15.254 19.866 18.029 1.00 57.47 98 ARG A N 1
ATOM 758 C CA . ARG A 1 98 ? 16.274 19.529 19.032 1.00 57.47 98 ARG A CA 1
ATOM 759 C C . ARG A 1 98 ? 17.507 20.427 19.062 1.00 57.47 98 ARG A C 1
ATOM 761 O O . ARG A 1 98 ? 18.431 20.123 19.809 1.00 57.47 98 ARG A O 1
ATOM 768 N N . GLU A 1 99 ? 17.485 21.553 18.351 1.00 55.06 99 GLU A N 1
ATOM 769 C CA . GLU A 1 99 ? 18.487 22.617 18.489 1.00 55.06 99 GLU A CA 1
ATOM 770 C C . GLU A 1 99 ? 17.841 24.008 18.361 1.00 55.06 99 GLU A C 1
ATOM 772 O O . GLU A 1 99 ? 17.837 24.616 17.294 1.00 55.06 99 GLU A O 1
ATOM 777 N N . SER A 1 100 ? 17.273 24.532 19.452 1.00 50.22 100 SER A N 1
ATOM 778 C CA . SER A 1 100 ? 17.115 25.980 19.699 1.00 50.22 100 SER A CA 1
ATOM 779 C C . SER A 1 100 ? 16.970 26.261 21.189 1.00 50.22 100 SER A C 1
ATOM 781 O O . SER A 1 100 ? 16.189 25.541 21.850 1.00 50.22 100 SER A O 1
#

Sequence (100 aa):
MKQAGHLEALSDLVSSVDPGHAYVGIQAKQITWPCLLLNGQLVSDGDHLSILVIDSWVVGEVRQDQHGWYLLTPARVGIRLSAGLTARFEWEEEEEARES

Radius of gyration: 20.73 Å; chains: 1; bounding box: 67×36×49 Å